Protein AF-A0A537C0L4-F1 (afdb_monomer_lite)

Secondary structure (DSSP, 8-state):
--TT-HHHHHHHHHHHHHHHHHHHHHHHHHS-TTS---HHHHHHHHTHHHHHHHHHHHHHHHHHHHHHHHTT-------PPTT--TT-SSHHHH-HHHHHHHHHHHHHHHHHHHHHHHS---HHHHHHHHHHHHHHHHHT-GGG--

Sequence (146 aa):
MQPGSPDAVLAAIAQSTNEVTQGWMRLMASAPASASAAPWLAELQRNSAKLGAMQAAYLEKQSKLWAGLLAGQSASLADPDPGDRRFSAKEWRDNAYYDYLKQSYLLASRYLEELVEGAELDAQAKERARFAVRQWIDALCPANFA

Foldseek 3Di:
DDPPDPVNVVVVVVVVVVVVVVVVVVCVVPVPVVVCPDPQVVQCVVCVVVLVVLVVVLVVQLVVLVVCLVVVHQDCPADDDVPPCLQVDCCCPPGSVNVSLQNNLRSVLVSQLVSLVPGPDPPVVSVVSNVVSVVVSVVPRVSVPD

Radius of gyration: 25.69 Å; chains: 1; bounding box: 82×39×34 Å

Structure (mmCIF, N/CA/C/O backbone):
data_AF-A0A537C0L4-F1
#
_entry.id   AF-A0A537C0L4-F1
#
loop_
_atom_site.group_PDB
_atom_site.id
_atom_site.type_symbol
_atom_site.label_atom_id
_atom_site.label_alt_id
_atom_site.label_comp_id
_atom_site.label_asym_id
_atom_site.label_entity_id
_atom_site.label_seq_id
_atom_site.pdbx_PDB_ins_code
_atom_site.Cartn_x
_atom_site.Cartn_y
_atom_site.Cartn_z
_atom_site.occupancy
_atom_site.B_iso_or_equiv
_atom_site.auth_seq_id
_atom_site.auth_comp_id
_atom_site.auth_asym_id
_atom_site.auth_atom_id
_atom_site.pdbx_PDB_model_num
ATOM 1 N N . MET A 1 1 ? 67.171 22.181 11.757 1.00 47.56 1 MET A N 1
ATOM 2 C CA . MET A 1 1 ? 65.694 22.158 11.714 1.00 47.56 1 MET A CA 1
ATOM 3 C C . MET A 1 1 ? 65.241 21.119 12.726 1.00 47.56 1 MET A C 1
ATOM 5 O O . MET A 1 1 ? 65.631 19.970 12.583 1.00 47.56 1 MET A O 1
ATOM 9 N N . GLN A 1 2 ? 64.598 21.538 13.820 1.00 50.88 2 GLN A N 1
ATOM 10 C CA . GLN A 1 2 ? 64.234 20.631 14.915 1.00 50.88 2 GLN A CA 1
ATOM 11 C C . GLN A 1 2 ? 62.965 19.846 14.538 1.00 50.88 2 GLN A C 1
ATOM 13 O O . GLN A 1 2 ? 61.962 20.477 14.197 1.00 50.88 2 GLN A O 1
ATOM 18 N N . PRO A 1 3 ? 62.987 18.502 14.570 1.00 54.91 3 PRO A N 1
ATOM 19 C CA . PRO A 1 3 ? 61.807 17.688 14.309 1.00 54.91 3 PRO A CA 1
ATOM 20 C C . PRO A 1 3 ? 60.866 17.800 15.516 1.00 54.91 3 PRO A C 1
ATOM 22 O O . PRO A 1 3 ? 61.082 17.147 16.533 1.00 54.91 3 PRO A O 1
ATOM 25 N N . GLY A 1 4 ? 59.869 18.686 15.437 1.00 58.16 4 GLY A N 1
ATOM 26 C CA . GLY A 1 4 ? 58.864 18.843 16.497 1.00 58.16 4 GLY A CA 1
ATOM 27 C C . GLY A 1 4 ? 58.222 20.225 16.654 1.00 58.16 4 GLY A C 1
ATOM 28 O O . GLY A 1 4 ? 57.509 20.425 17.633 1.00 58.16 4 GLY A O 1
ATOM 29 N N . SER A 1 5 ? 58.451 21.193 15.755 1.00 73.06 5 SER A N 1
ATOM 30 C CA . SER A 1 5 ? 57.759 22.486 15.856 1.00 73.06 5 SER A CA 1
ATOM 31 C C . SER A 1 5 ? 56.258 22.356 15.529 1.00 73.06 5 SER A C 1
ATOM 33 O O . SER A 1 5 ? 55.887 21.542 14.677 1.00 73.06 5 SER A O 1
ATOM 35 N N . PRO A 1 6 ? 55.384 23.172 16.152 1.00 64.81 6 PRO A N 1
ATOM 36 C CA . PRO A 1 6 ? 53.947 23.186 15.865 1.00 64.81 6 PRO A CA 1
ATOM 37 C C . PRO A 1 6 ? 53.631 23.367 14.375 1.00 64.81 6 PRO A C 1
ATOM 39 O O . PRO A 1 6 ? 52.743 22.703 13.851 1.00 64.81 6 PRO A O 1
ATOM 42 N N . ASP A 1 7 ? 54.423 24.177 13.669 1.00 65.62 7 ASP A N 1
ATOM 43 C CA . ASP A 1 7 ? 54.274 24.401 12.226 1.00 65.62 7 ASP A CA 1
ATOM 44 C C . ASP A 1 7 ? 54.576 23.148 11.395 1.00 65.62 7 ASP A C 1
ATOM 46 O O . ASP A 1 7 ? 53.918 22.900 10.389 1.00 65.62 7 ASP A O 1
ATOM 50 N N . ALA A 1 8 ? 55.535 22.320 11.825 1.00 66.94 8 ALA A N 1
ATOM 51 C CA . ALA A 1 8 ? 55.842 21.055 11.161 1.00 66.94 8 ALA A CA 1
ATOM 52 C C . ALA A 1 8 ? 54.730 20.018 11.381 1.00 66.94 8 ALA A C 1
ATOM 54 O O . ALA A 1 8 ? 54.409 19.259 10.470 1.00 66.94 8 ALA A O 1
ATOM 55 N N . VAL A 1 9 ? 54.102 20.022 12.562 1.00 65.25 9 VAL A N 1
ATOM 56 C CA . VAL A 1 9 ? 52.932 19.182 12.864 1.00 65.25 9 VAL A CA 1
ATOM 57 C C . VAL A 1 9 ? 51.724 19.634 12.045 1.00 65.25 9 VAL A C 1
ATOM 59 O O . VAL A 1 9 ? 51.046 18.801 11.454 1.00 65.25 9 VAL A O 1
ATOM 62 N N . LEU A 1 10 ? 51.485 20.942 11.933 1.00 68.69 10 LEU A N 1
ATOM 63 C CA . LEU A 1 10 ? 50.403 21.492 11.112 1.00 68.69 10 LEU A CA 1
ATOM 64 C C . LEU A 1 10 ? 50.621 21.236 9.616 1.00 68.69 10 LEU A C 1
ATOM 66 O O . LEU A 1 10 ? 49.676 20.868 8.921 1.00 68.69 10 LEU A O 1
ATOM 70 N N . ALA A 1 11 ? 51.856 21.359 9.125 1.00 66.62 11 ALA A N 1
ATOM 71 C CA . ALA A 1 11 ? 52.205 21.027 7.746 1.00 66.62 11 ALA A CA 1
ATOM 72 C C . ALA A 1 11 ? 52.038 19.526 7.457 1.00 66.62 11 ALA A C 1
ATOM 74 O O . ALA A 1 11 ? 51.487 19.168 6.416 1.00 66.62 11 ALA A O 1
ATOM 75 N N . ALA A 1 12 ? 52.436 18.657 8.392 1.00 63.41 12 ALA A N 1
ATOM 76 C CA . ALA A 1 12 ? 52.230 17.214 8.293 1.00 63.41 12 ALA A CA 1
ATOM 77 C C . ALA A 1 12 ? 50.741 16.840 8.336 1.00 63.41 12 ALA A C 1
ATOM 79 O O . ALA A 1 12 ? 50.311 15.984 7.570 1.00 63.41 12 ALA A O 1
ATOM 80 N N . ILE A 1 13 ? 49.932 17.516 9.161 1.00 67.81 13 ILE A N 1
ATOM 81 C CA . ILE A 1 13 ? 48.475 17.337 9.186 1.00 67.81 13 ILE A CA 1
ATOM 82 C C . ILE A 1 13 ? 47.878 17.773 7.849 1.00 67.81 13 ILE A C 1
ATOM 84 O O . ILE A 1 13 ? 47.162 16.988 7.243 1.00 67.81 13 ILE A O 1
ATOM 88 N N . ALA A 1 14 ? 48.216 18.960 7.340 1.00 68.38 14 ALA A N 1
ATOM 89 C CA . ALA A 1 14 ? 47.692 19.469 6.072 1.00 68.38 14 ALA A CA 1
ATOM 90 C C . ALA A 1 14 ? 48.085 18.598 4.863 1.00 68.38 14 ALA A C 1
ATOM 92 O O . ALA A 1 14 ? 47.264 18.360 3.974 1.00 68.38 14 ALA A O 1
ATOM 93 N N . GLN A 1 15 ? 49.320 18.087 4.840 1.00 66.06 15 GLN A N 1
ATOM 94 C CA . GLN A 1 15 ? 49.765 17.118 3.836 1.00 66.06 15 GLN A CA 1
ATOM 95 C C . GLN A 1 15 ? 49.044 15.779 3.993 1.00 66.06 15 GLN A C 1
ATOM 97 O O . GLN A 1 15 ? 48.573 15.241 2.992 1.00 66.06 15 GLN A O 1
ATOM 102 N N . SER A 1 16 ? 48.839 15.307 5.228 1.00 66.06 16 SER A N 1
ATOM 103 C CA . SER A 1 16 ? 48.048 14.103 5.490 1.00 66.06 16 SER A CA 1
ATOM 104 C C . SER A 1 16 ? 46.606 14.263 5.007 1.00 66.06 16 SER A C 1
ATOM 106 O O . SER A 1 16 ? 46.051 13.325 4.451 1.00 66.06 16 SER A O 1
ATOM 108 N N . THR A 1 17 ? 46.010 15.459 5.096 1.00 60.06 17 THR A N 1
ATOM 109 C CA . THR A 1 17 ? 44.662 15.716 4.576 1.00 60.06 17 THR A CA 1
ATOM 110 C C . THR A 1 17 ? 44.616 15.593 3.056 1.00 60.06 17 THR A C 1
ATOM 112 O O . THR A 1 17 ? 43.660 15.038 2.518 1.00 60.06 17 THR A O 1
ATOM 115 N N . ASN A 1 18 ? 45.643 16.070 2.347 1.00 64.06 18 ASN A N 1
ATOM 116 C CA . ASN A 1 18 ? 45.699 15.985 0.888 1.00 64.06 18 ASN A CA 1
ATOM 117 C C . ASN A 1 18 ? 45.976 14.548 0.413 1.00 64.06 18 ASN A C 1
ATOM 119 O O . ASN A 1 18 ? 45.331 14.079 -0.521 1.00 64.06 18 ASN A O 1
ATOM 123 N N . GLU A 1 19 ? 46.860 13.816 1.093 1.00 71.69 19 GLU A N 1
ATOM 124 C CA . GLU A 1 19 ? 47.140 12.402 0.810 1.00 71.69 19 GLU A CA 1
ATOM 125 C C . GLU A 1 19 ? 45.949 11.498 1.140 1.00 71.69 19 GLU A C 1
ATOM 127 O O . GLU A 1 19 ? 45.606 10.618 0.353 1.00 71.69 19 GLU A O 1
ATOM 132 N N . VAL A 1 20 ? 45.255 11.755 2.252 1.00 74.12 20 VAL A N 1
ATOM 133 C CA . VAL A 1 20 ? 44.017 11.056 2.622 1.00 74.12 20 VAL A CA 1
ATOM 134 C C . VAL A 1 20 ? 42.919 11.353 1.612 1.00 74.12 20 VAL A C 1
ATOM 136 O O . VAL A 1 20 ? 42.250 10.423 1.175 1.00 74.12 20 VAL A O 1
ATOM 139 N N . THR A 1 21 ? 42.759 12.607 1.179 1.00 71.31 21 THR A N 1
ATOM 140 C CA . THR A 1 21 ? 41.742 12.987 0.183 1.00 71.31 21 THR A CA 1
ATOM 141 C C . THR A 1 21 ? 42.036 12.353 -1.176 1.00 71.31 21 THR A C 1
ATOM 143 O O . THR A 1 21 ? 41.140 11.796 -1.809 1.00 71.31 21 THR A O 1
ATOM 146 N N . GLN A 1 22 ? 43.294 12.365 -1.622 1.0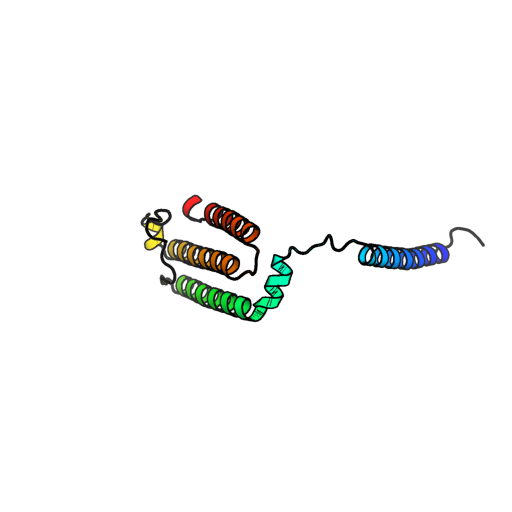0 72.81 22 GLN A N 1
ATOM 147 C CA . GLN A 1 22 ? 43.698 11.729 -2.877 1.00 72.81 22 GLN A CA 1
ATOM 148 C C . GLN A 1 22 ? 43.635 10.200 -2.803 1.00 72.81 22 GLN A C 1
ATOM 150 O O . GLN A 1 22 ? 43.219 9.560 -3.768 1.00 72.81 22 GLN A O 1
ATOM 155 N N . GLY A 1 23 ? 43.974 9.610 -1.656 1.00 73.62 23 GLY A N 1
ATOM 156 C CA . GLY A 1 23 ? 43.801 8.188 -1.376 1.00 73.62 23 GLY A CA 1
ATOM 157 C C . GLY A 1 23 ? 42.331 7.778 -1.417 1.00 73.62 23 GLY A C 1
ATOM 158 O O . GLY A 1 23 ? 41.995 6.791 -2.068 1.00 73.62 23 GLY A O 1
ATOM 159 N N . TRP A 1 24 ? 41.445 8.582 -0.823 1.00 67.50 24 TRP A N 1
ATOM 160 C CA . TRP A 1 24 ? 39.994 8.399 -0.890 1.00 67.50 24 TRP A CA 1
ATOM 161 C C . TRP A 1 24 ? 39.467 8.500 -2.321 1.00 67.50 24 TRP A C 1
ATOM 163 O O . TRP A 1 24 ? 38.732 7.624 -2.765 1.00 67.50 24 TRP A O 1
ATOM 173 N N . MET A 1 25 ? 39.877 9.519 -3.081 1.00 73.12 25 MET A N 1
ATOM 174 C CA . MET A 1 25 ? 39.472 9.673 -4.483 1.00 73.12 25 MET A CA 1
ATOM 175 C C . MET A 1 25 ? 39.982 8.527 -5.360 1.00 73.12 25 MET A C 1
ATOM 177 O O . MET A 1 25 ? 39.254 8.048 -6.223 1.00 73.12 25 MET A O 1
ATOM 181 N N . ARG A 1 26 ? 41.204 8.039 -5.127 1.00 71.56 26 ARG A N 1
ATOM 182 C CA . ARG A 1 26 ? 41.772 6.899 -5.854 1.00 71.56 26 ARG A CA 1
ATOM 183 C C . ARG A 1 26 ? 41.087 5.589 -5.477 1.00 71.56 26 ARG A C 1
ATOM 185 O O . ARG A 1 26 ? 40.847 4.780 -6.365 1.00 71.56 26 ARG A O 1
ATOM 192 N N . LEU A 1 27 ? 40.732 5.385 -4.208 1.00 64.88 27 LEU A N 1
ATOM 193 C CA . LEU A 1 27 ? 39.907 4.258 -3.759 1.00 64.88 27 LEU A CA 1
ATOM 194 C C . LEU A 1 27 ? 38.506 4.312 -4.376 1.00 64.88 27 LEU A C 1
ATOM 196 O O . LEU A 1 27 ? 38.022 3.293 -4.844 1.00 64.88 27 LEU A O 1
ATOM 200 N N . MET A 1 28 ? 37.897 5.493 -4.474 1.00 68.69 28 MET A N 1
ATOM 201 C CA . MET A 1 28 ? 36.603 5.684 -5.141 1.00 68.69 28 MET A CA 1
ATOM 202 C C . MET A 1 28 ? 36.681 5.485 -6.661 1.00 68.69 28 MET A C 1
ATOM 204 O O . MET A 1 28 ? 35.756 4.942 -7.254 1.00 68.69 28 MET A O 1
ATOM 208 N N . ALA A 1 29 ? 37.786 5.884 -7.294 1.00 62.34 29 ALA A N 1
ATOM 209 C CA . ALA A 1 29 ? 38.002 5.734 -8.733 1.00 62.34 29 ALA A CA 1
ATOM 210 C C . ALA A 1 29 ? 38.495 4.332 -9.145 1.00 62.34 29 ALA A C 1
ATOM 212 O O . ALA A 1 29 ? 38.386 3.972 -10.313 1.00 62.34 29 ALA A O 1
ATOM 213 N N . SER A 1 30 ? 39.053 3.551 -8.210 1.00 59.84 30 SER A N 1
ATOM 214 C CA . SER A 1 30 ? 39.532 2.174 -8.431 1.00 59.84 30 SER A CA 1
ATOM 215 C C . SER A 1 30 ? 38.683 1.107 -7.741 1.00 59.84 30 SER A C 1
ATOM 217 O O . SER A 1 30 ? 38.942 -0.084 -7.923 1.00 59.84 30 SER A O 1
ATOM 219 N N . ALA A 1 31 ? 37.645 1.506 -7.001 1.00 47.00 31 ALA A N 1
ATOM 220 C CA . ALA A 1 31 ? 36.587 0.600 -6.604 1.00 47.00 31 ALA A CA 1
ATOM 221 C C . ALA A 1 31 ? 35.974 0.033 -7.893 1.00 47.00 31 ALA A C 1
ATOM 223 O O . ALA A 1 31 ? 35.485 0.804 -8.725 1.00 47.00 31 ALA A O 1
ATOM 224 N N . PRO A 1 32 ? 35.982 -1.298 -8.100 1.00 46.91 32 PRO A N 1
ATOM 225 C CA . PRO A 1 32 ? 35.168 -1.859 -9.157 1.00 46.91 32 PRO A CA 1
ATOM 226 C C . PRO A 1 32 ? 33.735 -1.410 -8.884 1.00 46.91 32 PRO A C 1
ATOM 228 O O . PRO A 1 32 ? 33.337 -1.288 -7.720 1.00 46.91 32 PRO A O 1
ATOM 231 N N . ALA A 1 33 ? 32.953 -1.212 -9.942 1.00 51.66 33 ALA A N 1
ATOM 232 C CA . ALA A 1 33 ? 31.516 -0.925 -9.928 1.00 51.66 33 ALA A CA 1
ATOM 233 C C . ALA A 1 33 ? 30.652 -2.013 -9.223 1.00 51.66 33 ALA A C 1
ATOM 235 O O . ALA A 1 33 ? 29.497 -2.231 -9.561 1.00 51.66 33 ALA A O 1
ATOM 236 N N . SER A 1 34 ? 31.228 -2.727 -8.255 1.00 52.72 34 SER A N 1
ATOM 237 C CA . SER A 1 34 ? 30.648 -3.661 -7.296 1.00 52.72 34 SER A CA 1
ATOM 238 C C . SER A 1 34 ? 29.919 -2.982 -6.132 1.00 52.72 34 SER A C 1
ATOM 240 O O . SER A 1 34 ? 29.156 -3.646 -5.440 1.00 52.72 34 SER A O 1
ATOM 242 N N . ALA A 1 35 ? 30.005 -1.652 -5.993 1.00 43.66 35 ALA A N 1
ATOM 243 C CA . ALA A 1 35 ? 28.884 -0.871 -5.461 1.00 43.66 35 ALA A CA 1
ATOM 244 C C . ALA A 1 35 ? 27.828 -0.697 -6.565 1.00 43.66 35 ALA A C 1
ATOM 246 O O . ALA A 1 35 ? 27.385 0.401 -6.898 1.00 43.66 35 ALA A O 1
ATOM 247 N N . SER A 1 36 ? 27.455 -1.826 -7.161 1.00 50.78 36 SER A N 1
ATOM 248 C CA . SER A 1 36 ? 26.222 -2.032 -7.881 1.00 50.78 36 SER A CA 1
ATOM 249 C C . SER A 1 36 ? 25.091 -1.734 -6.900 1.00 50.78 36 SER A C 1
ATOM 251 O O . SER A 1 36 ? 24.574 -2.632 -6.234 1.00 50.78 36 SER A O 1
ATOM 253 N N . ALA A 1 37 ? 24.735 -0.452 -6.785 1.00 48.62 37 ALA A N 1
ATOM 254 C CA . ALA A 1 37 ? 23.374 -0.034 -6.507 1.00 48.62 37 ALA A CA 1
ATOM 255 C C . ALA A 1 37 ? 22.522 -0.881 -7.444 1.00 48.62 37 ALA A C 1
ATOM 257 O O . ALA A 1 37 ? 22.637 -0.769 -8.665 1.00 48.62 37 ALA A O 1
ATOM 258 N N . ALA A 1 38 ? 21.874 -1.881 -6.856 1.00 56.97 38 ALA A N 1
ATOM 259 C CA . ALA A 1 38 ? 21.439 -3.057 -7.578 1.00 56.97 38 ALA A CA 1
ATOM 260 C C . ALA A 1 38 ? 20.614 -2.660 -8.814 1.00 56.97 38 ALA A C 1
ATOM 262 O O . ALA A 1 38 ? 19.974 -1.616 -8.776 1.00 56.97 38 ALA A O 1
ATOM 263 N N . PRO A 1 39 ? 20.637 -3.438 -9.910 1.00 54.16 39 PRO A N 1
ATOM 264 C CA . PRO A 1 39 ? 20.053 -3.057 -11.203 1.00 54.16 39 PRO A CA 1
ATOM 265 C C . PRO A 1 39 ? 18.650 -2.420 -11.129 1.00 54.16 39 PRO A C 1
ATOM 267 O O . PRO A 1 39 ? 18.317 -1.572 -11.953 1.00 54.16 39 PRO A O 1
ATOM 270 N N . TRP A 1 40 ? 17.876 -2.750 -10.087 1.00 52.00 40 TRP A N 1
ATOM 271 C CA . TRP A 1 40 ? 16.610 -2.112 -9.726 1.00 52.00 40 TRP A CA 1
ATOM 272 C C . TRP A 1 40 ? 16.693 -0.596 -9.434 1.00 52.00 40 TRP A C 1
ATOM 274 O O . TRP A 1 40 ? 15.797 0.127 -9.842 1.00 52.00 40 TRP A O 1
ATOM 284 N N . LEU A 1 41 ? 17.746 -0.070 -8.798 1.00 53.44 41 LEU A N 1
ATOM 285 C CA . LEU A 1 41 ? 17.936 1.366 -8.516 1.00 53.44 41 LEU A CA 1
ATOM 286 C C . LEU A 1 41 ? 18.157 2.197 -9.788 1.00 53.44 41 LEU A C 1
ATOM 288 O O . LEU A 1 41 ? 17.582 3.275 -9.929 1.00 53.44 41 LEU A O 1
ATOM 292 N N . ALA A 1 42 ? 18.961 1.693 -10.728 1.00 57.12 42 ALA A N 1
ATOM 293 C CA . ALA A 1 42 ? 19.174 2.344 -12.022 1.00 57.12 42 ALA A CA 1
ATOM 294 C C . ALA A 1 42 ? 17.920 2.268 -12.913 1.00 57.12 42 ALA A C 1
ATOM 296 O O . ALA A 1 42 ? 17.642 3.183 -13.688 1.00 57.12 42 ALA A O 1
ATOM 297 N N . GLU A 1 43 ? 17.137 1.196 -12.777 1.00 56.69 43 GLU A N 1
ATOM 298 C CA . GLU A 1 43 ? 15.850 1.050 -13.452 1.00 56.69 43 GLU A CA 1
ATOM 299 C C . GLU A 1 43 ? 14.770 1.984 -12.883 1.00 56.69 43 GLU A C 1
ATOM 301 O O . GLU A 1 43 ? 14.024 2.608 -13.638 1.00 56.69 43 GLU A O 1
ATOM 306 N N . LEU A 1 44 ? 14.743 2.184 -11.561 1.00 56.00 44 LEU A N 1
ATOM 307 C CA . LEU A 1 44 ? 13.852 3.159 -10.926 1.00 56.00 44 LEU A CA 1
ATOM 308 C C . LEU A 1 44 ? 14.079 4.592 -11.451 1.00 56.00 44 LEU A C 1
ATOM 310 O O . LEU A 1 44 ? 13.143 5.381 -11.539 1.00 56.00 44 LEU A O 1
ATOM 314 N N . GLN A 1 45 ? 15.300 4.955 -11.849 1.00 58.78 45 GLN A N 1
ATOM 315 C CA . GLN A 1 45 ? 15.554 6.261 -12.472 1.00 58.78 45 GLN A CA 1
ATOM 316 C C . GLN A 1 45 ? 15.019 6.356 -13.911 1.00 58.78 45 GLN A C 1
ATOM 318 O O . GLN A 1 45 ? 14.496 7.407 -14.295 1.00 58.78 45 GLN A O 1
ATOM 323 N N . ARG A 1 46 ? 15.097 5.273 -14.698 1.00 61.62 46 ARG A N 1
ATOM 324 C CA . ARG A 1 46 ? 14.588 5.227 -16.084 1.00 61.62 46 ARG A CA 1
ATOM 325 C C . ARG A 1 46 ? 13.066 5.333 -16.156 1.00 61.62 46 ARG A C 1
ATOM 327 O O . ARG A 1 46 ? 12.551 6.016 -17.035 1.00 61.62 46 ARG A O 1
ATOM 334 N N . ASN A 1 47 ? 12.361 4.750 -15.187 1.00 68.31 47 ASN A N 1
ATOM 335 C CA . ASN A 1 47 ? 10.899 4.807 -15.070 1.00 68.31 47 ASN A CA 1
ATOM 336 C C . ASN A 1 47 ? 10.390 5.901 -14.105 1.00 68.31 47 ASN A C 1
ATOM 338 O O . ASN A 1 47 ? 9.254 5.845 -13.625 1.00 68.31 47 ASN A O 1
ATOM 342 N N . SER A 1 48 ? 11.211 6.919 -13.825 1.00 68.50 48 SER A N 1
ATOM 343 C CA . SER A 1 48 ? 10.969 7.946 -12.795 1.00 68.50 48 SER A CA 1
ATOM 344 C C . SER A 1 48 ? 9.625 8.676 -12.904 1.00 68.50 48 SER A C 1
ATOM 346 O O . SER A 1 48 ? 9.024 8.980 -11.878 1.00 68.50 48 SER A O 1
ATOM 348 N N . ALA A 1 49 ? 9.102 8.911 -14.112 1.00 76.06 49 ALA A N 1
ATOM 349 C CA . ALA A 1 49 ? 7.789 9.538 -14.294 1.00 76.06 49 ALA A CA 1
ATOM 350 C C . ALA A 1 49 ? 6.630 8.629 -13.845 1.00 76.06 49 ALA A C 1
ATOM 352 O O . ALA A 1 49 ? 5.725 9.077 -13.141 1.00 76.06 49 ALA A O 1
ATOM 353 N N . LYS A 1 50 ? 6.672 7.340 -14.208 1.00 78.50 50 LYS A N 1
ATOM 354 C CA . LYS A 1 50 ? 5.673 6.344 -13.790 1.00 78.50 50 LYS A CA 1
ATOM 355 C C . LYS A 1 50 ? 5.719 6.142 -12.276 1.00 78.50 50 LYS A C 1
ATOM 357 O O . LYS A 1 50 ? 4.683 6.151 -11.620 1.00 78.50 50 LYS A O 1
ATOM 362 N N . LEU A 1 51 ? 6.922 6.035 -11.723 1.00 80.00 51 LEU A N 1
ATOM 363 C CA . LEU A 1 51 ? 7.137 5.882 -10.284 1.00 80.00 51 LEU A CA 1
ATO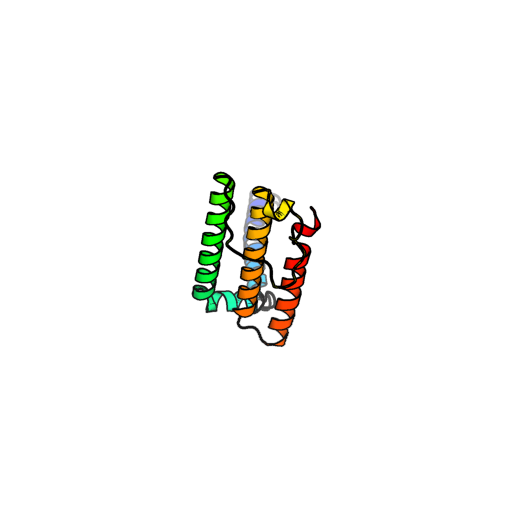M 364 C C . LEU A 1 51 ? 6.695 7.124 -9.510 1.00 80.00 51 LEU A C 1
ATOM 366 O O . LEU A 1 51 ? 6.029 6.998 -8.488 1.00 80.00 51 LEU A O 1
ATOM 370 N N . GLY A 1 52 ? 6.983 8.316 -10.035 1.00 82.00 52 GLY A N 1
ATOM 371 C CA . GLY A 1 52 ? 6.504 9.574 -9.472 1.00 82.00 52 GLY A CA 1
ATOM 372 C C . GLY A 1 52 ? 4.978 9.662 -9.462 1.00 82.00 52 GLY A C 1
ATOM 373 O O . GLY A 1 52 ? 4.399 10.053 -8.452 1.00 82.00 52 GLY A O 1
ATOM 374 N N . ALA A 1 53 ? 4.310 9.235 -10.539 1.00 86.62 53 ALA A N 1
ATOM 375 C CA . ALA A 1 53 ? 2.850 9.194 -10.597 1.00 86.62 53 ALA A CA 1
ATOM 376 C C . ALA A 1 53 ? 2.253 8.200 -9.583 1.00 86.62 53 ALA A C 1
ATOM 378 O O . ALA A 1 53 ? 1.297 8.536 -8.884 1.00 86.62 53 ALA A O 1
ATOM 379 N N . MET A 1 54 ? 2.838 7.006 -9.453 1.00 88.25 54 MET A N 1
ATOM 380 C CA . MET A 1 54 ? 2.419 6.010 -8.459 1.00 88.25 54 MET A CA 1
ATOM 381 C C . MET A 1 54 ? 2.609 6.523 -7.028 1.00 88.25 54 MET A C 1
ATOM 383 O O . MET A 1 54 ? 1.705 6.410 -6.200 1.00 88.25 54 MET A O 1
ATOM 387 N N . GLN A 1 55 ? 3.756 7.145 -6.747 1.00 88.31 55 GLN A N 1
ATOM 388 C CA . GLN A 1 55 ? 4.045 7.744 -5.449 1.00 88.31 55 GLN A CA 1
ATOM 389 C C . GLN A 1 55 ? 3.070 8.885 -5.129 1.00 88.31 55 GLN A C 1
ATOM 391 O O . GLN A 1 55 ? 2.548 8.948 -4.017 1.00 88.31 55 GLN A O 1
ATOM 396 N N . ALA A 1 56 ? 2.781 9.763 -6.094 1.00 90.44 56 ALA A N 1
ATOM 397 C CA . ALA A 1 56 ? 1.817 10.846 -5.922 1.00 90.44 56 ALA A CA 1
ATOM 398 C C . ALA A 1 56 ? 0.407 10.309 -5.625 1.00 90.44 56 ALA A C 1
ATOM 400 O O . ALA A 1 56 ? -0.232 10.768 -4.679 1.00 90.44 56 ALA A O 1
ATOM 401 N N . ALA A 1 57 ? -0.048 9.290 -6.365 1.00 92.94 57 ALA A N 1
ATOM 402 C CA . ALA A 1 57 ? -1.346 8.655 -6.143 1.00 92.94 57 ALA A CA 1
ATOM 403 C C . ALA A 1 57 ? -1.439 7.977 -4.763 1.00 92.94 57 ALA A C 1
ATOM 405 O O . ALA A 1 57 ? -2.473 8.060 -4.096 1.00 92.94 57 ALA A O 1
ATOM 406 N N . TYR A 1 58 ? -0.364 7.325 -4.311 1.00 94.38 58 TYR A N 1
ATOM 407 C CA . TYR A 1 58 ? -0.282 6.753 -2.967 1.00 94.38 58 TYR A CA 1
ATOM 408 C C . TYR A 1 58 ? -0.375 7.839 -1.884 1.00 94.38 58 TYR A C 1
ATOM 410 O O . TYR A 1 58 ? -1.206 7.733 -0.980 1.00 94.38 58 TYR A O 1
ATOM 418 N N . LEU A 1 59 ? 0.414 8.914 -2.001 1.00 93.81 59 LEU A N 1
ATOM 419 C CA . LEU A 1 59 ? 0.414 10.022 -1.040 1.00 93.81 59 LEU A CA 1
ATOM 420 C C . LEU A 1 59 ? -0.939 10.739 -0.977 1.00 93.81 59 LEU A C 1
ATOM 422 O O . LEU A 1 59 ? -1.405 11.074 0.113 1.00 93.81 59 LEU A O 1
ATOM 426 N N . GLU A 1 60 ? -1.603 10.929 -2.118 1.00 95.00 60 GLU A N 1
ATOM 427 C CA . GLU A 1 60 ? -2.950 11.494 -2.170 1.00 95.00 60 GLU A CA 1
ATOM 428 C C . GLU A 1 60 ? -3.935 10.641 -1.357 1.00 95.00 60 GLU A C 1
ATOM 430 O O . GLU A 1 60 ? -4.629 11.162 -0.481 1.00 95.00 60 GLU A O 1
ATOM 435 N N . LYS A 1 61 ? -3.974 9.322 -1.588 1.00 95.44 61 LYS A N 1
ATOM 436 C CA . LYS A 1 61 ? -4.854 8.414 -0.835 1.00 95.44 61 LYS A CA 1
ATOM 437 C C . LYS A 1 61 ? -4.499 8.387 0.655 1.00 95.44 61 LYS A C 1
ATOM 439 O O . LYS A 1 61 ? -5.401 8.460 1.487 1.00 95.44 61 LYS A O 1
ATOM 444 N N . GLN A 1 62 ? -3.212 8.372 1.003 1.00 93.81 62 GLN A N 1
ATOM 445 C CA . GLN A 1 62 ? -2.763 8.408 2.396 1.00 93.81 62 GLN A CA 1
ATOM 446 C C . GLN A 1 62 ? -3.201 9.702 3.105 1.00 93.81 62 GLN A C 1
ATOM 448 O O . GLN A 1 62 ? -3.668 9.657 4.242 1.00 93.81 62 GLN A O 1
ATOM 453 N N . SER A 1 63 ? -3.120 10.852 2.424 1.00 94.06 63 SER A N 1
ATOM 454 C CA . SER A 1 63 ? -3.584 12.136 2.967 1.00 94.06 63 SER A CA 1
ATOM 455 C C . SER A 1 63 ? -5.090 12.145 3.250 1.00 94.06 63 SER A C 1
ATOM 457 O O . SER A 1 63 ? -5.518 12.673 4.276 1.00 94.06 63 SER A O 1
ATOM 459 N N . LYS A 1 64 ? -5.893 11.496 2.392 1.00 94.81 64 LYS A N 1
ATOM 460 C CA . LYS A 1 64 ? -7.341 11.344 2.589 1.00 94.81 64 LYS A CA 1
ATOM 461 C C . LYS A 1 64 ? -7.649 10.492 3.819 1.00 94.81 64 LYS A C 1
ATOM 463 O O . LYS A 1 64 ? -8.520 10.865 4.598 1.00 94.81 64 LYS A O 1
ATOM 468 N N . LEU A 1 65 ? -6.911 9.397 4.028 1.00 94.00 65 LEU A N 1
ATOM 469 C CA . LEU A 1 65 ? -7.050 8.574 5.235 1.00 94.00 65 LEU A CA 1
ATOM 470 C C . LEU A 1 65 ? -6.709 9.362 6.504 1.00 94.00 65 LEU A C 1
ATOM 472 O O . LEU A 1 65 ? -7.458 9.313 7.477 1.00 94.00 65 LEU A O 1
ATOM 476 N N . TRP A 1 66 ? -5.607 10.115 6.485 1.00 91.31 66 TRP A N 1
ATOM 477 C CA . TRP A 1 66 ? -5.199 10.952 7.614 1.00 91.31 66 TRP A CA 1
ATOM 478 C C . TRP A 1 66 ? -6.247 12.023 7.946 1.00 91.31 66 TRP A C 1
ATOM 480 O O . TRP A 1 66 ? -6.624 12.188 9.105 1.00 91.31 66 TRP A O 1
ATOM 490 N N . ALA A 1 67 ? -6.769 12.713 6.929 1.00 92.69 67 ALA A N 1
ATOM 491 C CA . ALA A 1 67 ? -7.836 13.693 7.104 1.00 92.69 67 ALA A CA 1
ATOM 492 C C . ALA A 1 67 ? -9.124 13.056 7.659 1.00 92.69 67 ALA A C 1
ATOM 494 O O . ALA A 1 67 ? -9.746 13.628 8.552 1.00 92.69 67 ALA A O 1
ATOM 495 N N . GLY A 1 68 ? -9.491 11.862 7.177 1.00 91.19 68 GLY A N 1
ATOM 496 C CA . GLY A 1 68 ? -10.625 11.091 7.692 1.00 91.19 68 GLY A CA 1
ATOM 497 C C . GLY A 1 68 ? -10.473 10.764 9.177 1.00 91.19 68 GLY A C 1
ATOM 498 O O . GLY A 1 68 ? -11.372 11.065 9.961 1.00 91.19 68 GLY A O 1
ATOM 499 N N . LEU A 1 69 ? -9.302 10.264 9.587 1.00 91.88 69 LEU A N 1
ATOM 500 C CA . LEU A 1 69 ? -9.000 9.980 10.991 1.00 91.88 69 LEU A CA 1
ATOM 501 C C . LEU A 1 69 ? -9.166 11.225 11.879 1.00 91.88 69 LEU A C 1
ATOM 503 O O . LEU A 1 69 ? -9.820 11.146 12.918 1.00 91.88 69 LEU A O 1
ATOM 507 N N . LEU A 1 70 ? -8.627 12.377 11.461 1.00 92.56 70 LEU A N 1
ATOM 508 C CA . LEU A 1 70 ? -8.770 13.643 12.197 1.00 92.56 70 LEU A CA 1
ATOM 509 C C . LEU A 1 70 ? -10.226 14.121 12.287 1.00 92.56 70 LEU A C 1
ATO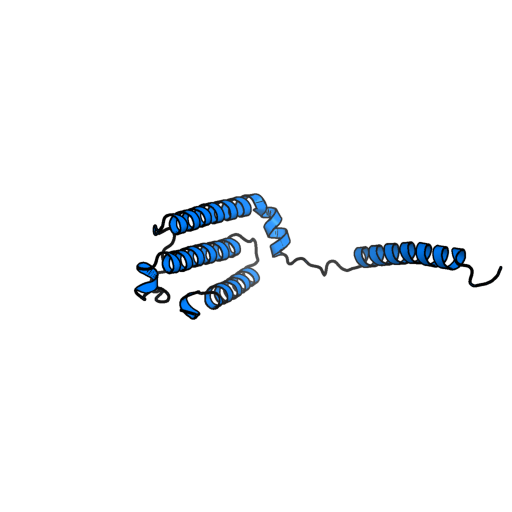M 511 O O . LEU A 1 70 ? -10.609 14.747 13.273 1.00 92.56 70 LEU A O 1
ATOM 515 N N . ALA A 1 71 ? -11.036 13.818 11.274 1.00 91.38 71 ALA A N 1
ATOM 516 C CA . ALA A 1 71 ? -12.463 14.122 11.248 1.00 91.38 71 ALA A CA 1
ATOM 517 C C . ALA A 1 71 ? -13.329 13.071 11.972 1.00 91.38 71 ALA A C 1
ATOM 519 O O . ALA A 1 71 ? -14.549 13.231 12.025 1.00 91.38 71 ALA A O 1
ATOM 520 N N . GLY A 1 72 ? -12.735 11.991 12.497 1.00 87.56 72 GLY A N 1
ATOM 521 C CA . GLY A 1 72 ? -13.467 10.865 13.082 1.00 87.56 72 GLY A CA 1
ATOM 522 C C . GLY A 1 72 ? -14.298 10.075 12.063 1.00 87.56 72 GLY A C 1
ATOM 523 O O . GLY A 1 72 ? -15.291 9.452 12.433 1.00 87.56 72 GLY A O 1
ATOM 524 N N . GLN A 1 73 ? -13.926 10.123 10.783 1.00 84.31 73 GLN A N 1
ATOM 525 C CA . GLN A 1 73 ? -14.622 9.468 9.676 1.00 84.31 73 GLN A CA 1
ATOM 526 C C . GLN A 1 73 ? -13.778 8.325 9.108 1.00 84.31 73 GLN A C 1
ATOM 528 O O . GLN A 1 73 ? -12.571 8.459 8.912 1.00 84.31 73 GLN A O 1
ATOM 533 N N . SER A 1 74 ? -14.431 7.207 8.795 1.00 78.88 74 SER A N 1
ATOM 534 C CA . SER A 1 74 ? -13.817 6.119 8.035 1.00 78.88 74 SER A CA 1
ATOM 535 C C . SER A 1 74 ? -13.856 6.448 6.542 1.00 78.88 74 SER A C 1
ATOM 537 O O . SER A 1 74 ? -14.886 6.872 6.013 1.00 78.88 74 SER A O 1
ATOM 539 N N . ALA A 1 75 ? -12.728 6.247 5.862 1.00 77.50 75 ALA A N 1
ATOM 540 C CA . ALA A 1 75 ? -12.618 6.358 4.416 1.00 77.50 75 ALA A CA 1
ATOM 541 C C . ALA A 1 75 ? -12.204 4.995 3.849 1.00 77.50 75 ALA A C 1
ATOM 543 O O . ALA A 1 75 ? -11.075 4.552 4.046 1.00 77.50 75 ALA A O 1
ATOM 544 N N . SER A 1 76 ? -13.112 4.337 3.124 1.00 86.81 76 SER A N 1
ATOM 545 C CA . SER A 1 76 ? -12.814 3.069 2.450 1.00 86.81 76 SER A CA 1
ATOM 546 C C . SER A 1 76 ? -12.159 3.345 1.098 1.00 86.81 76 SER A C 1
ATOM 548 O O . SER A 1 76 ? -12.843 3.654 0.123 1.00 86.81 76 SER A O 1
ATOM 550 N N . LEU A 1 77 ? -10.826 3.300 1.050 1.00 91.06 77 LEU A N 1
ATOM 551 C CA . LEU A 1 77 ? -10.030 3.562 -0.159 1.00 91.06 77 LEU A CA 1
ATOM 552 C C . LEU A 1 77 ? -9.336 2.305 -0.701 1.00 91.06 77 LEU A C 1
ATOM 554 O O . LEU A 1 77 ? -8.844 2.309 -1.833 1.00 91.06 77 LEU A O 1
ATOM 558 N N . ALA A 1 78 ? -9.288 1.241 0.097 1.00 91.75 78 ALA A N 1
ATOM 559 C CA . ALA A 1 78 ? -8.791 -0.068 -0.270 1.00 91.75 78 ALA A CA 1
ATOM 560 C C . ALA A 1 78 ? -9.595 -1.168 0.435 1.00 91.75 78 ALA A C 1
ATOM 562 O O . ALA A 1 78 ? -9.956 -1.054 1.606 1.00 91.75 78 ALA A O 1
ATOM 563 N N . ASP A 1 79 ? -9.818 -2.258 -0.291 1.00 90.75 79 ASP A N 1
ATOM 564 C CA . ASP A 1 79 ? -10.491 -3.449 0.215 1.00 90.75 79 ASP A CA 1
ATOM 565 C C . ASP A 1 79 ? -9.473 -4.584 0.398 1.00 90.75 79 ASP A C 1
ATOM 567 O O . ASP A 1 79 ? -8.529 -4.692 -0.394 1.00 90.75 79 ASP A O 1
ATOM 571 N N . PRO A 1 80 ? -9.625 -5.436 1.422 1.00 90.06 80 PRO A N 1
ATOM 572 C CA . PRO A 1 80 ? -8.848 -6.664 1.513 1.00 90.06 80 PRO A CA 1
ATOM 573 C C . PRO A 1 80 ? -9.080 -7.548 0.284 1.00 90.06 80 PRO A C 1
ATOM 575 O O . PRO A 1 80 ? -10.166 -7.537 -0.305 1.00 90.06 80 PRO A O 1
ATOM 578 N N . ASP A 1 81 ? -8.081 -8.350 -0.072 1.00 88.12 81 ASP A N 1
ATOM 579 C CA . ASP A 1 81 ? -8.238 -9.323 -1.148 1.00 88.12 81 ASP A CA 1
ATOM 580 C C . ASP A 1 81 ? -9.316 -10.365 -0.807 1.00 88.12 81 ASP A C 1
ATOM 582 O O . ASP A 1 81 ? -9.542 -10.681 0.371 1.00 88.12 81 ASP A O 1
ATOM 586 N N . PRO A 1 82 ? -9.988 -10.950 -1.817 1.00 88.50 82 PRO A N 1
ATOM 587 C CA . PRO A 1 82 ? -10.968 -12.000 -1.589 1.00 88.50 82 PRO A CA 1
ATOM 588 C C . PRO A 1 82 ? -10.384 -13.149 -0.759 1.00 88.50 82 PRO A C 1
ATOM 590 O O . PRO A 1 82 ? -9.433 -13.814 -1.161 1.00 88.50 82 PRO A O 1
ATOM 593 N N . GLY A 1 83 ? -10.986 -13.405 0.402 1.00 87.44 83 GLY A N 1
ATOM 594 C CA . GLY A 1 83 ? -10.545 -14.459 1.316 1.00 87.44 83 GLY A CA 1
ATOM 595 C C . GLY A 1 83 ? -9.518 -14.024 2.364 1.00 87.44 83 GLY A C 1
ATOM 596 O O . GLY A 1 83 ? -9.225 -14.827 3.251 1.00 87.44 83 GLY A O 1
ATOM 597 N N . ASP A 1 84 ? -9.034 -12.778 2.341 1.00 89.25 84 ASP A N 1
ATOM 598 C CA . ASP A 1 84 ? -8.204 -12.233 3.416 1.00 89.25 84 ASP A CA 1
ATOM 599 C C . ASP A 1 84 ? -9.040 -12.032 4.692 1.00 89.25 84 ASP A C 1
ATOM 601 O O . ASP A 1 84 ? -9.941 -11.194 4.769 1.00 89.25 84 ASP A O 1
ATOM 605 N N . ARG A 1 85 ? -8.747 -12.838 5.719 1.00 90.38 85 ARG A N 1
ATOM 606 C CA . ARG A 1 85 ? -9.456 -12.824 7.008 1.00 90.38 85 ARG A CA 1
ATOM 607 C C . ARG A 1 85 ? -8.748 -12.006 8.086 1.00 90.38 85 ARG A C 1
ATOM 609 O O . ARG A 1 85 ? -9.290 -11.909 9.190 1.00 90.38 85 ARG A O 1
ATOM 616 N N . ARG A 1 86 ? -7.586 -11.410 7.792 1.00 90.88 86 ARG A N 1
ATOM 617 C CA . ARG A 1 86 ? -6.754 -10.688 8.774 1.00 90.88 86 ARG A CA 1
ATOM 618 C C . ARG A 1 86 ? -7.501 -9.520 9.428 1.00 90.88 86 ARG A C 1
ATOM 620 O O . ARG A 1 86 ? -7.314 -9.255 10.606 1.00 90.88 86 ARG A O 1
ATOM 627 N N . PHE A 1 87 ? -8.439 -8.904 8.709 1.00 94.06 87 PHE A N 1
ATOM 628 C CA . PHE A 1 87 ? -9.244 -7.766 9.179 1.00 94.06 87 PHE A CA 1
ATOM 629 C C . PHE A 1 87 ? -10.713 -8.123 9.478 1.00 94.06 87 PHE A C 1
ATOM 631 O O . PHE A 1 87 ? -11.608 -7.285 9.356 1.00 94.06 87 PHE A O 1
ATOM 638 N N . SER A 1 88 ? -10.996 -9.386 9.814 1.00 91.44 88 SER A N 1
ATOM 639 C CA . SER A 1 88 ? -12.373 -9.879 9.993 1.00 91.44 88 SER A CA 1
ATOM 640 C C . SER A 1 88 ? -13.029 -9.456 11.313 1.00 91.44 88 SER A C 1
ATOM 642 O O . SER A 1 88 ? -14.261 -9.325 11.355 1.00 91.44 88 SER A O 1
ATOM 644 N N . ALA A 1 89 ? -12.236 -9.202 12.358 1.00 92.44 89 ALA A N 1
ATOM 645 C CA . ALA A 1 89 ? -12.734 -8.769 13.663 1.00 92.44 89 ALA A CA 1
ATOM 646 C C . ALA A 1 89 ? -13.461 -7.410 13.579 1.00 92.44 89 ALA A C 1
ATOM 648 O O . ALA A 1 89 ? -13.261 -6.628 12.645 1.00 92.44 89 ALA A O 1
ATOM 649 N N . LYS A 1 90 ? -14.372 -7.149 14.520 1.00 90.88 90 LYS A N 1
ATOM 650 C CA . LYS A 1 90 ? -15.280 -5.989 14.468 1.00 90.88 90 LYS A CA 1
ATOM 651 C C . LYS A 1 90 ? -14.531 -4.674 14.685 1.00 90.88 90 LYS A C 1
ATOM 653 O O . LYS A 1 90 ? -14.866 -3.669 14.071 1.00 90.88 90 LYS A O 1
ATOM 658 N N . GLU A 1 91 ? -13.483 -4.709 15.493 1.00 90.25 91 GLU A N 1
ATOM 659 C CA . GLU A 1 91 ? -12.608 -3.598 15.856 1.00 90.25 91 GLU A CA 1
ATOM 660 C C . GLU A 1 91 ? -12.012 -2.931 14.609 1.00 90.25 91 GLU A C 1
ATOM 662 O O . GLU A 1 91 ? -11.999 -1.707 14.513 1.00 90.25 91 GLU A O 1
ATOM 667 N N . TRP A 1 92 ? -11.649 -3.730 13.598 1.00 92.75 92 TRP A N 1
ATOM 668 C CA . TRP A 1 92 ? -11.134 -3.278 12.298 1.00 92.75 92 TRP A CA 1
ATOM 669 C C . TRP A 1 92 ? -12.151 -2.543 11.414 1.00 92.75 92 TRP A C 1
ATOM 671 O O . TRP A 1 92 ? -11.784 -2.056 10.341 1.00 92.75 92 TRP A O 1
ATOM 681 N N . ARG A 1 93 ? -13.429 -2.497 11.810 1.00 87.06 93 ARG A N 1
ATOM 682 C CA . ARG A 1 93 ? -14.509 -1.773 11.115 1.00 87.06 93 ARG A CA 1
ATOM 683 C C . ARG A 1 93 ? -15.132 -0.680 11.976 1.00 87.06 93 ARG A C 1
ATOM 685 O O . ARG A 1 93 ? -15.512 0.360 11.457 1.00 87.06 93 ARG A O 1
ATOM 692 N N . ASP A 1 94 ? -15.247 -0.924 13.272 1.00 90.00 94 ASP A N 1
ATOM 693 C CA . ASP A 1 94 ? -15.986 -0.064 14.191 1.00 90.00 94 ASP A CA 1
ATOM 694 C C . ASP A 1 94 ? -15.139 1.049 14.813 1.00 90.00 94 ASP A C 1
ATOM 696 O O . ASP A 1 94 ? -15.680 2.049 15.283 1.00 90.00 94 ASP A O 1
ATOM 700 N N . ASN A 1 95 ? -13.816 0.887 14.845 1.00 90.81 95 ASN A N 1
ATOM 701 C CA . ASN A 1 95 ? -12.911 1.873 15.416 1.00 90.81 95 ASN A CA 1
ATOM 702 C C . ASN A 1 95 ? -12.172 2.619 14.298 1.00 90.81 95 ASN A C 1
ATOM 704 O O . ASN A 1 95 ? -11.409 2.015 13.547 1.00 90.81 95 ASN A O 1
ATOM 708 N N . ALA A 1 96 ? -12.354 3.942 14.221 1.00 91.38 96 ALA A N 1
ATOM 709 C CA . ALA A 1 96 ? -11.756 4.784 13.180 1.00 91.38 96 ALA A CA 1
ATOM 710 C C . ALA A 1 96 ? -10.219 4.694 13.121 1.00 91.38 96 ALA A C 1
ATOM 712 O O . ALA A 1 96 ? -9.640 4.777 12.041 1.00 91.38 96 ALA A O 1
ATOM 713 N N . TYR A 1 97 ? -9.548 4.480 14.259 1.00 91.50 97 TYR A N 1
ATOM 714 C CA . TYR A 1 97 ? -8.098 4.290 14.298 1.00 91.50 97 TYR A CA 1
ATOM 715 C C . TYR A 1 97 ? -7.677 2.940 13.702 1.00 91.50 97 TYR A C 1
ATOM 717 O O . TYR A 1 97 ? -6.755 2.884 12.889 1.00 91.50 97 TYR A O 1
ATOM 725 N N . TYR A 1 98 ? -8.372 1.856 14.051 1.00 93.56 98 TYR A N 1
ATOM 726 C CA . TYR A 1 98 ? -8.090 0.528 13.492 1.00 93.56 98 TYR A CA 1
ATOM 727 C C . TYR A 1 98 ? -8.436 0.465 12.002 1.00 93.56 98 TYR A C 1
ATOM 729 O O . TYR A 1 98 ? -7.676 -0.095 11.213 1.00 93.56 98 TYR A O 1
ATOM 737 N N . ASP A 1 99 ? -9.546 1.083 11.597 1.00 93.00 99 ASP A N 1
ATOM 738 C CA . ASP A 1 99 ? -9.909 1.204 10.189 1.00 93.00 99 ASP A CA 1
ATOM 739 C C . ASP A 1 99 ? -8.849 1.995 9.407 1.00 93.00 99 ASP A C 1
ATOM 741 O O . ASP A 1 99 ? -8.396 1.523 8.366 1.00 93.00 99 ASP A O 1
ATOM 745 N N . TYR A 1 100 ? -8.353 3.114 9.950 1.00 94.31 100 TYR A N 1
ATOM 746 C CA . TYR A 1 100 ? -7.226 3.854 9.373 1.00 94.31 100 TYR A CA 1
ATOM 747 C C . TYR A 1 100 ? -5.978 2.972 9.194 1.00 94.31 100 TYR A C 1
ATOM 749 O O . TYR A 1 100 ? -5.396 2.959 8.107 1.00 94.31 100 TYR A O 1
ATOM 757 N N . LEU A 1 101 ? -5.576 2.212 10.222 1.00 94.75 101 LEU A N 1
ATOM 758 C CA . LEU A 1 101 ? -4.410 1.323 10.146 1.00 94.75 101 LEU A CA 1
ATOM 759 C C . LEU A 1 101 ? -4.577 0.258 9.056 1.00 94.75 101 LEU A C 1
ATOM 761 O O . LEU A 1 101 ? -3.662 0.049 8.260 1.00 94.75 101 LEU A O 1
ATOM 765 N N . LYS A 1 102 ? -5.755 -0.373 8.979 1.00 95.44 102 LYS A N 1
ATOM 766 C CA . LYS A 1 102 ? -6.097 -1.334 7.922 1.00 95.44 102 LYS A CA 1
ATOM 767 C C . LYS A 1 102 ? -6.015 -0.693 6.538 1.00 95.44 102 LYS A C 1
ATOM 769 O O . LYS A 1 102 ? -5.334 -1.219 5.664 1.00 95.44 102 LYS A O 1
ATOM 774 N N . GLN A 1 103 ? -6.690 0.436 6.328 1.00 95.94 103 GLN A N 1
ATOM 775 C CA . GLN A 1 103 ? -6.737 1.116 5.031 1.00 95.94 103 GLN A CA 1
ATOM 776 C C . GLN A 1 103 ? -5.338 1.565 4.581 1.00 95.94 103 GLN A C 1
ATOM 778 O O . GLN A 1 103 ? -4.957 1.356 3.429 1.00 95.94 103 GLN A O 1
ATOM 783 N N . SER A 1 104 ? -4.539 2.117 5.500 1.00 95.62 104 SER A N 1
ATOM 784 C CA . SER A 1 104 ? -3.161 2.533 5.227 1.00 95.62 104 SER A CA 1
ATOM 785 C C . SER A 1 104 ? -2.272 1.343 4.863 1.00 95.62 104 SER A C 1
ATOM 787 O O . SER A 1 104 ? -1.523 1.415 3.889 1.00 95.62 104 SER A O 1
ATOM 789 N N . TYR A 1 105 ? -2.399 0.231 5.590 1.00 96.12 105 TYR A N 1
ATOM 790 C CA . TYR A 1 105 ? -1.686 -1.007 5.293 1.00 96.12 105 TYR A CA 1
ATOM 791 C C . TYR A 1 105 ? -2.034 -1.560 3.904 1.00 96.12 105 TYR A C 1
ATOM 793 O O . TYR A 1 105 ? -1.134 -1.889 3.131 1.00 96.12 105 TYR A O 1
ATOM 801 N N . LEU A 1 106 ? -3.323 -1.630 3.557 1.00 96.25 106 LEU A N 1
ATOM 802 C CA . LEU A 1 106 ? -3.770 -2.143 2.259 1.00 96.25 106 LEU A CA 1
ATOM 803 C C . LEU A 1 106 ? -3.265 -1.271 1.100 1.00 96.25 106 LEU A C 1
ATOM 805 O O . LEU A 1 106 ? -2.832 -1.795 0.074 1.00 96.25 106 LEU A O 1
ATOM 809 N N . LEU A 1 107 ? -3.267 0.056 1.265 1.00 96.31 107 LEU A N 1
ATOM 810 C CA . LEU A 1 107 ? -2.704 0.972 0.270 1.00 96.31 107 LEU A CA 1
ATOM 811 C C . LEU A 1 107 ? -1.194 0.799 0.104 1.00 96.31 107 LEU A C 1
ATOM 813 O O . LEU A 1 107 ? -0.716 0.758 -1.028 1.00 96.31 107 LEU A O 1
ATOM 817 N N . ALA A 1 108 ? -0.451 0.687 1.208 1.00 95.19 108 ALA A N 1
ATOM 818 C CA . ALA A 1 108 ? 0.993 0.480 1.165 1.00 95.19 108 ALA A CA 1
AT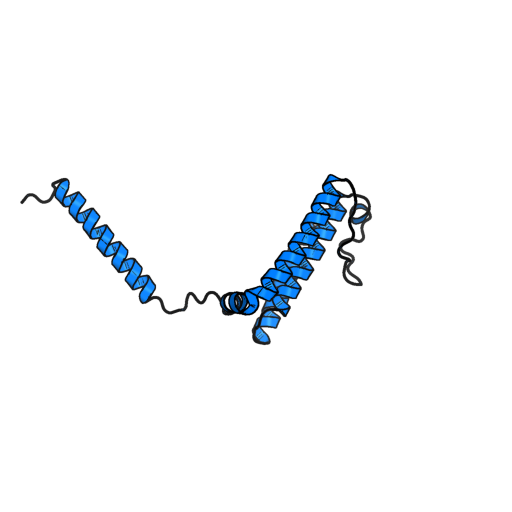OM 819 C C . ALA A 1 108 ? 1.348 -0.865 0.515 1.00 95.19 108 ALA A C 1
ATOM 821 O O . ALA A 1 108 ? 2.261 -0.926 -0.304 1.00 95.19 108 ALA A O 1
ATOM 822 N N . SER A 1 109 ? 0.585 -1.916 0.824 1.00 96.06 109 SER A N 1
ATOM 823 C CA . SER A 1 109 ? 0.763 -3.254 0.252 1.00 96.06 109 SER A CA 1
ATOM 824 C C . SER A 1 109 ? 0.610 -3.227 -1.269 1.00 96.06 109 SER A C 1
ATOM 826 O O . SER A 1 109 ? 1.539 -3.595 -1.984 1.00 96.06 109 SER A O 1
ATOM 828 N N . ARG A 1 110 ? -0.501 -2.666 -1.768 1.00 95.38 110 ARG A N 1
ATOM 829 C CA . ARG A 1 110 ? -0.752 -2.513 -3.212 1.00 95.38 110 ARG A CA 1
ATOM 830 C C . ARG A 1 110 ? 0.314 -1.656 -3.894 1.00 95.38 110 ARG A C 1
ATOM 832 O O . ARG A 1 110 ? 0.790 -2.008 -4.965 1.00 95.38 110 ARG A O 1
ATOM 839 N N . TYR A 1 111 ? 0.728 -0.555 -3.266 1.00 94.25 111 TYR A N 1
ATOM 840 C CA . TYR A 1 111 ? 1.784 0.305 -3.803 1.00 94.25 111 TYR A CA 1
ATOM 841 C C . TYR A 1 111 ? 3.117 -0.446 -3.962 1.00 94.25 111 TYR A C 1
ATOM 843 O O . TYR A 1 111 ? 3.759 -0.344 -5.005 1.00 94.25 111 TYR A O 1
ATOM 851 N N . LEU A 1 112 ? 3.525 -1.231 -2.960 1.00 92.69 112 LEU A N 1
ATOM 852 C CA . LEU A 1 112 ? 4.751 -2.033 -3.021 1.00 92.69 112 LEU A CA 1
ATOM 853 C C . LEU A 1 112 ? 4.673 -3.135 -4.086 1.00 92.69 112 LEU A C 1
ATOM 855 O O . LEU A 1 112 ? 5.657 -3.384 -4.782 1.00 92.69 112 LEU A O 1
ATOM 859 N N . GLU A 1 113 ? 3.515 -3.773 -4.244 1.00 94.25 113 GLU A N 1
ATOM 860 C CA . GLU A 1 113 ? 3.286 -4.756 -5.305 1.00 94.25 113 GLU A CA 1
ATOM 861 C C . GLU A 1 113 ? 3.370 -4.116 -6.694 1.00 94.25 113 GLU A C 1
ATOM 863 O O . GLU A 1 113 ? 4.104 -4.601 -7.556 1.00 94.25 113 GLU A O 1
ATOM 868 N N . GLU A 1 114 ? 2.700 -2.981 -6.902 1.00 92.81 114 GLU A N 1
ATOM 869 C CA . GLU A 1 114 ? 2.765 -2.244 -8.165 1.00 92.81 114 GLU A CA 1
ATOM 870 C C . GLU A 1 114 ? 4.195 -1.776 -8.480 1.00 92.81 114 GLU A C 1
ATOM 872 O O . GLU A 1 114 ? 4.593 -1.775 -9.647 1.00 92.81 114 GLU A O 1
ATOM 877 N N . LEU A 1 115 ? 4.990 -1.398 -7.469 1.00 89.56 115 LEU A N 1
ATOM 878 C CA . LEU A 1 115 ? 6.404 -1.048 -7.647 1.00 89.56 115 LEU A CA 1
ATOM 879 C C . LEU A 1 115 ? 7.214 -2.225 -8.203 1.00 89.56 115 LEU A C 1
ATOM 881 O O . LEU A 1 115 ? 8.013 -2.041 -9.123 1.00 89.56 115 LEU A O 1
ATOM 885 N N . VAL A 1 116 ? 7.000 -3.432 -7.672 1.00 91.56 116 VAL A N 1
ATOM 886 C CA . VAL A 1 116 ? 7.660 -4.649 -8.167 1.00 91.56 116 VAL A CA 1
ATOM 887 C C . VAL A 1 116 ? 7.219 -4.964 -9.593 1.00 91.56 116 VAL A C 1
ATOM 889 O O . VAL A 1 116 ? 8.057 -5.270 -10.446 1.00 91.56 116 VAL A O 1
ATOM 892 N N . GLU A 1 117 ? 5.922 -4.854 -9.886 1.00 91.38 117 GLU A N 1
ATOM 893 C CA . GLU A 1 117 ? 5.409 -5.098 -11.234 1.00 91.38 117 GLU A CA 1
ATOM 894 C C . GLU A 1 117 ? 5.914 -4.061 -12.242 1.00 91.38 117 GLU A C 1
ATOM 896 O O . GLU A 1 117 ? 6.240 -4.414 -13.379 1.00 91.38 117 GLU A O 1
ATOM 901 N N . GLY A 1 118 ? 6.037 -2.802 -11.822 1.00 87.19 118 GLY A N 1
ATOM 902 C CA . GLY A 1 118 ? 6.509 -1.689 -12.638 1.00 87.19 118 GLY A CA 1
ATOM 903 C C . GLY A 1 118 ? 8.018 -1.650 -12.881 1.00 87.19 118 GLY A C 1
ATOM 904 O O . GLY A 1 118 ? 8.445 -0.909 -13.764 1.00 87.19 118 GLY A O 1
ATOM 905 N N . ALA A 1 119 ? 8.814 -2.424 -12.141 1.00 85.06 119 ALA A N 1
ATOM 906 C CA . ALA A 1 119 ? 10.259 -2.487 -12.324 1.00 85.06 119 ALA A CA 1
ATOM 907 C C . ALA A 1 119 ? 10.634 -3.337 -13.555 1.00 85.06 119 ALA A C 1
ATOM 909 O O . ALA A 1 119 ? 10.144 -4.460 -13.712 1.00 85.06 119 ALA A O 1
ATOM 910 N N . GLU A 1 120 ? 11.535 -2.852 -14.414 1.00 84.44 120 GLU A N 1
ATOM 911 C CA . GLU A 1 120 ? 12.111 -3.660 -15.503 1.00 84.44 120 GLU A CA 1
ATOM 912 C C . GLU A 1 120 ? 13.202 -4.579 -14.929 1.00 84.44 120 GLU A C 1
ATOM 914 O O . GLU A 1 120 ? 14.397 -4.283 -14.921 1.00 84.44 120 GLU A O 1
ATOM 919 N N . LEU A 1 121 ? 12.764 -5.701 -14.372 1.00 85.12 121 LEU A N 1
ATOM 920 C CA . LEU A 1 121 ? 13.625 -6.765 -13.871 1.00 85.12 121 LEU A CA 1
ATOM 921 C C . LEU A 1 121 ? 13.503 -7.979 -14.787 1.00 85.12 121 LEU A C 1
ATOM 923 O O . LEU A 1 121 ? 12.431 -8.235 -15.341 1.00 85.12 121 LEU A O 1
ATOM 927 N N . ASP A 1 122 ? 14.574 -8.766 -14.894 1.00 90.31 122 ASP A N 1
ATOM 928 C CA . ASP A 1 122 ? 14.467 -10.096 -15.488 1.00 90.31 122 ASP A CA 1
ATOM 929 C C . ASP A 1 122 ? 13.481 -10.974 -14.692 1.00 90.31 122 ASP A C 1
ATOM 931 O O . ASP A 1 122 ? 13.153 -10.698 -13.533 1.00 90.31 122 ASP A O 1
ATOM 935 N N . ALA A 1 123 ? 12.987 -12.046 -15.315 1.00 92.06 123 ALA A N 1
ATOM 936 C CA . ALA A 1 123 ? 11.937 -12.877 -14.730 1.00 92.06 123 ALA A CA 1
ATOM 937 C C . ALA A 1 123 ? 12.333 -13.488 -13.372 1.00 92.06 123 ALA A C 1
ATOM 939 O O . ALA A 1 123 ? 11.506 -13.555 -12.462 1.00 92.06 123 ALA A O 1
ATOM 940 N N . GLN A 1 124 ? 13.594 -13.904 -13.212 1.00 91.88 124 GLN A N 1
ATOM 941 C CA . GLN A 1 124 ? 14.062 -14.515 -11.970 1.00 91.88 124 GLN A CA 1
ATOM 942 C C . GLN A 1 124 ? 14.180 -13.469 -10.854 1.00 91.88 124 GLN A C 1
ATOM 944 O O . GLN A 1 124 ? 13.785 -13.725 -9.714 1.00 91.88 124 GLN A O 1
ATOM 949 N N . ALA A 1 125 ? 14.702 -12.287 -11.172 1.00 87.88 125 ALA A N 1
ATOM 950 C CA . ALA A 1 125 ? 14.807 -11.167 -10.252 1.00 87.88 125 ALA A CA 1
ATOM 951 C C . ALA A 1 125 ? 13.426 -10.632 -9.845 1.00 87.88 125 ALA A C 1
ATOM 953 O O . ALA A 1 125 ? 13.207 -10.387 -8.657 1.00 87.88 125 ALA A O 1
ATOM 954 N N . LYS A 1 126 ? 12.476 -10.518 -10.785 1.00 93.06 126 LYS A N 1
ATOM 955 C CA . LYS A 1 126 ? 11.098 -10.093 -10.492 1.00 93.06 126 LYS A CA 1
ATOM 956 C C . LYS A 1 126 ? 10.399 -11.070 -9.545 1.00 93.06 126 LYS A C 1
ATOM 958 O O . LYS A 1 126 ? 9.772 -10.633 -8.585 1.00 93.06 126 LYS A O 1
ATOM 963 N N . GLU A 1 127 ? 10.572 -12.377 -9.735 1.00 93.31 127 GLU A N 1
ATOM 964 C CA . GLU A 1 127 ? 9.973 -13.377 -8.841 1.00 93.31 127 GLU A CA 1
ATOM 965 C C . GLU A 1 127 ? 10.555 -13.323 -7.420 1.00 93.31 127 GLU A C 1
ATOM 967 O O . GLU A 1 127 ? 9.819 -13.363 -6.433 1.00 93.31 127 GLU A O 1
ATOM 972 N N . ARG A 1 128 ? 11.876 -13.133 -7.293 1.00 93.00 128 ARG A N 1
ATOM 973 C CA . ARG A 1 128 ? 12.517 -12.912 -5.985 1.00 93.00 128 ARG A CA 1
ATOM 974 C C . ARG A 1 128 ? 12.011 -11.639 -5.308 1.00 93.00 128 ARG A C 1
ATOM 976 O O . ARG A 1 128 ? 11.779 -11.652 -4.101 1.00 93.00 128 ARG A O 1
ATOM 983 N N . ALA A 1 129 ? 11.826 -10.561 -6.071 1.00 91.31 129 ALA A N 1
ATOM 984 C CA . ALA A 1 129 ? 11.293 -9.303 -5.559 1.00 91.31 129 ALA A CA 1
ATOM 985 C C . ALA A 1 129 ? 9.847 -9.460 -5.063 1.00 91.31 129 ALA A C 1
ATOM 987 O O . ALA A 1 129 ? 9.547 -9.031 -3.951 1.00 91.31 129 ALA A O 1
ATOM 988 N N . ARG A 1 130 ? 8.981 -10.148 -5.824 1.00 95.06 130 ARG A N 1
ATOM 989 C CA . ARG A 1 130 ? 7.608 -10.474 -5.396 1.00 95.06 130 ARG A CA 1
ATOM 990 C C . ARG A 1 130 ? 7.597 -11.248 -4.091 1.00 95.06 130 ARG A C 1
ATOM 992 O O . ARG A 1 130 ? 6.864 -10.888 -3.174 1.00 95.06 130 ARG A O 1
ATOM 999 N N . PHE A 1 131 ? 8.415 -12.295 -3.999 1.00 93.12 131 PHE A N 1
ATOM 1000 C CA . PHE A 1 131 ? 8.510 -13.096 -2.785 1.00 93.12 131 PHE A CA 1
ATOM 1001 C C . PHE A 1 131 ? 8.936 -12.239 -1.588 1.00 93.12 131 PHE A C 1
ATOM 1003 O O . PHE A 1 131 ? 8.250 -12.230 -0.570 1.00 93.12 131 PHE A O 1
ATOM 1010 N N . ALA A 1 132 ? 10.017 -11.466 -1.722 1.00 93.12 132 ALA A N 1
ATOM 1011 C CA . ALA A 1 132 ? 10.520 -10.617 -0.646 1.00 93.12 132 ALA A CA 1
ATOM 1012 C C . ALA A 1 132 ? 9.496 -9.562 -0.195 1.00 93.12 132 ALA A C 1
ATOM 1014 O O . ALA A 1 132 ? 9.277 -9.400 1.006 1.00 93.12 132 ALA A O 1
ATOM 1015 N N . VAL A 1 133 ? 8.840 -8.884 -1.143 1.00 93.25 133 VAL A N 1
ATOM 1016 C CA . VAL A 1 133 ? 7.822 -7.867 -0.846 1.00 93.25 133 VAL A CA 1
ATOM 1017 C C . VAL A 1 133 ? 6.610 -8.475 -0.152 1.00 93.25 133 VAL A C 1
ATOM 1019 O O . VAL A 1 133 ? 6.170 -7.923 0.850 1.00 93.25 133 VAL A O 1
ATOM 1022 N N . ARG A 1 134 ? 6.124 -9.642 -0.594 1.00 93.38 134 ARG A N 1
ATOM 1023 C CA . ARG A 1 134 ? 5.037 -10.347 0.104 1.00 93.38 134 ARG A CA 1
ATOM 1024 C C . ARG A 1 134 ? 5.406 -10.678 1.546 1.00 93.38 134 ARG A C 1
ATOM 1026 O O . ARG A 1 134 ? 4.636 -10.382 2.446 1.00 93.38 134 ARG A O 1
ATOM 1033 N N . GLN A 1 135 ? 6.607 -11.210 1.785 1.00 91.88 135 GLN A N 1
ATOM 1034 C CA . GLN A 1 135 ? 7.063 -11.506 3.150 1.00 91.88 135 GLN A CA 1
ATOM 1035 C C . GLN A 1 135 ? 7.127 -10.248 4.030 1.00 91.88 135 GLN A C 1
ATOM 1037 O O . GLN A 1 135 ? 6.750 -10.293 5.198 1.00 91.88 135 GLN A O 1
ATOM 1042 N N . TRP A 1 136 ? 7.570 -9.118 3.475 1.00 91.81 136 TRP A N 1
ATOM 1043 C CA . TRP A 1 136 ? 7.573 -7.834 4.181 1.00 91.81 136 TRP A CA 1
ATOM 1044 C C . TRP A 1 136 ? 6.160 -7.335 4.495 1.00 91.81 136 TRP A C 1
ATOM 1046 O O . TRP A 1 136 ? 5.891 -6.940 5.629 1.00 91.81 136 TRP A O 1
ATOM 1056 N N . ILE A 1 137 ? 5.259 -7.375 3.511 1.00 92.81 137 ILE A N 1
ATOM 1057 C CA . ILE A 1 137 ? 3.846 -7.006 3.665 1.00 92.81 137 ILE A CA 1
ATOM 1058 C C . ILE A 1 137 ? 3.181 -7.868 4.741 1.00 92.81 137 ILE A C 1
ATOM 1060 O O . ILE A 1 137 ? 2.475 -7.348 5.605 1.00 92.81 137 ILE A O 1
ATOM 1064 N N . ASP A 1 138 ? 3.417 -9.176 4.728 1.00 91.88 138 ASP A N 1
ATOM 1065 C CA . ASP A 1 138 ? 2.821 -10.093 5.696 1.00 91.88 138 ASP A CA 1
ATOM 1066 C C . ASP A 1 138 ? 3.373 -9.867 7.108 1.00 91.88 138 ASP A C 1
ATOM 1068 O O . ASP A 1 138 ? 2.603 -9.840 8.069 1.00 91.88 138 ASP A O 1
ATOM 1072 N N . ALA A 1 139 ? 4.683 -9.637 7.245 1.00 92.00 139 ALA A N 1
ATOM 1073 C CA . ALA A 1 139 ? 5.325 -9.389 8.535 1.00 92.00 139 ALA A CA 1
ATOM 1074 C C . ALA A 1 139 ? 4.852 -8.083 9.195 1.00 92.00 139 ALA A C 1
ATOM 1076 O O . ALA A 1 139 ? 4.673 -8.032 10.412 1.00 92.00 139 ALA A O 1
ATOM 1077 N N . LEU A 1 140 ? 4.626 -7.038 8.395 1.00 91.75 140 LEU A N 1
ATOM 1078 C CA . LEU A 1 140 ? 4.196 -5.719 8.867 1.00 91.75 140 LEU A CA 1
ATOM 1079 C C . LEU A 1 140 ? 2.675 -5.587 9.015 1.00 91.75 140 LEU A C 1
ATOM 1081 O O . LEU A 1 140 ? 2.191 -4.502 9.340 1.00 91.75 140 LEU A O 1
ATOM 1085 N N . CYS A 1 141 ? 1.910 -6.657 8.775 1.00 94.44 141 CYS A N 1
ATOM 1086 C CA . CYS A 1 141 ? 0.460 -6.608 8.904 1.00 94.44 141 CYS A CA 1
ATOM 1087 C C . CYS A 1 141 ? 0.058 -6.213 10.338 1.00 94.44 141 CYS A C 1
ATOM 1089 O O . CYS A 1 141 ? 0.410 -6.918 11.287 1.00 94.44 141 CYS A O 1
ATOM 1091 N N . PRO A 1 142 ? -0.713 -5.125 10.534 1.00 92.50 142 PRO A N 1
ATOM 1092 C CA . PRO A 1 142 ? -1.059 -4.655 11.873 1.00 92.50 142 PRO A CA 1
ATOM 1093 C C . PRO A 1 142 ? -2.006 -5.626 12.601 1.00 92.50 142 PRO A C 1
ATOM 1095 O O . PRO A 1 142 ? -2.030 -5.650 13.827 1.00 92.50 142 PRO A O 1
ATOM 1098 N N . ALA A 1 143 ? -2.715 -6.489 11.862 1.00 91.69 143 ALA A N 1
ATOM 1099 C CA . ALA A 1 143 ? -3.510 -7.581 12.423 1.00 91.69 143 ALA A CA 1
ATOM 1100 C C . ALA A 1 143 ? -2.684 -8.638 13.171 1.00 91.69 143 ALA A C 1
ATOM 1102 O O . ALA A 1 143 ? -3.249 -9.390 13.957 1.00 91.69 143 ALA A O 1
ATOM 1103 N N . ASN A 1 144 ? -1.362 -8.678 12.982 1.00 90.25 144 ASN A N 1
ATOM 1104 C CA . ASN A 1 144 ? -0.484 -9.579 13.728 1.00 90.25 144 ASN A CA 1
ATOM 1105 C C . ASN A 1 144 ? -0.278 -9.148 15.197 1.00 90.25 144 ASN A C 1
ATOM 1107 O O . ASN A 1 144 ? 0.298 -9.912 15.968 1.00 90.25 144 ASN A O 1
ATOM 1111 N N . PHE A 1 145 ? -0.698 -7.935 15.581 1.00 86.56 145 PHE A N 1
ATOM 1112 C CA . PHE A 1 145 ? -0.378 -7.318 16.879 1.00 86.5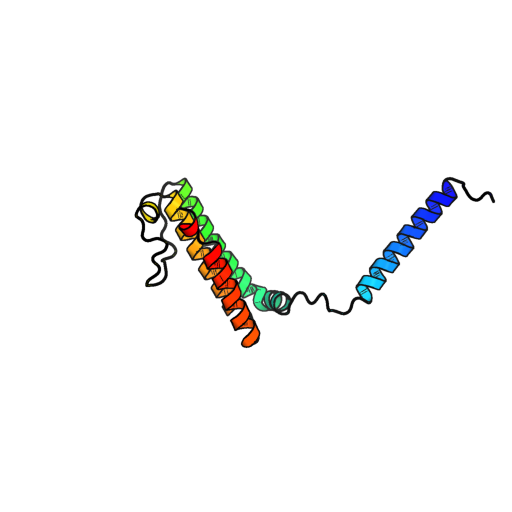6 145 PHE A CA 1
ATOM 1113 C C . PHE A 1 145 ? -1.604 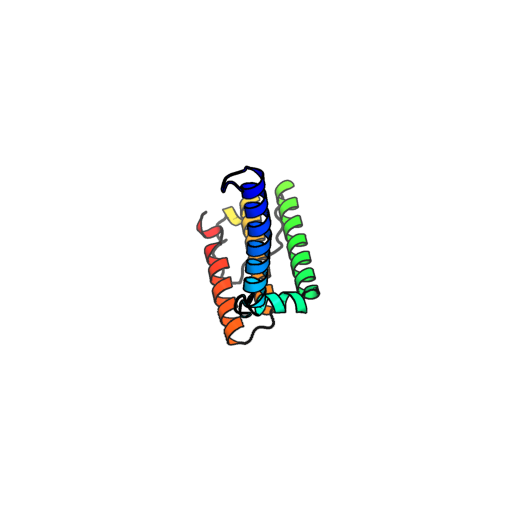-6.843 17.676 1.00 86.56 145 PHE A C 1
ATOM 1115 O O . PHE A 1 145 ? -1.429 -6.219 18.724 1.00 86.56 145 PHE A O 1
ATOM 1122 N N . ALA A 1 146 ? -2.813 -7.078 17.167 1.00 76.88 146 ALA A N 1
ATOM 1123 C CA . ALA A 1 146 ? -4.068 -6.546 17.697 1.00 76.88 146 ALA A CA 1
ATOM 1124 C C . ALA A 1 146 ? -4.924 -7.614 18.380 1.00 76.88 146 ALA A C 1
ATOM 1126 O O . ALA A 1 146 ? -4.886 -8.780 17.924 1.00 76.88 146 ALA A O 1
#

pLDDT: mean 81.17, std 14.98, range [43.66, 96.31]